Protein 8SDO (pdb70)

Solvent-accessible surface area: 8668 Å² total

Structure (mmCIF, N/CA/C/O backbone):
data_8SDO
#
_entry.id   8SDO
#
_cell.length_a   53.941
_cell.length_b   53.941
_cell.length_c   159.522
_cell.angle_alpha   90.000
_cell.angle_beta   90.000
_cell.angle_gamma   90.000
#
_symmetry.space_group_name_H-M   'P 43 2 2'
#
loop_
_entity.id
_entity.type
_entity.pdbx_description
1 polymer 'ATPase family AAA domain-containing protein 2'
2 polymer 'Histone H4'
3 water water
#
loop_
_atom_site.group_PDB
_atom_site.id
_atom_site.type_symbol
_atom_site.label_atom_id
_atom_site.label_alt_id
_atom_site.label_comp_id
_atom_site.label_asym_id
_atom_site.label_entity_id
_atom_site.label_seq_id
_atom_site.pdbx_PDB_ins_code
_atom_site.Cartn_x
_atom_site.Cartn_y
_atom_site.Cartn_z
_atom_site.occupancy
_atom_site.B_iso_or_equiv
_atom_site.auth_seq_id
_atom_site.auth_comp_id
_atom_site.auth_asym_id
_atom_site.auth_atom_id
_atom_site.pdbx_PDB_model_num
ATOM 1 N N . GLU A 1 19 ? 20.96400 -30.59300 -24.10900 1.000 105.34158 979 GLU A N 1
ATOM 2 C CA . GLU A 1 19 ? 21.81900 -29.48800 -23.69000 1.000 106.27064 979 GLU A CA 1
ATOM 3 C C . GLU A 1 19 ? 21.20200 -28.13500 -24.07900 1.000 102.75706 979 GLU A C 1
ATOM 4 O O . GLU A 1 19 ? 20.17100 -27.76600 -23.52100 1.000 94.22972 979 GLU A O 1
ATOM 10 N N . GLU A 1 20 ? 21.80500 -27.41100 -25.03100 1.000 118.75634 980 GLU A N 1
ATOM 11 C CA A GLU A 1 20 ? 21.32800 -26.07100 -25.36800 0.600 104.61781 980 GLU A CA 1
ATOM 12 C CA B GLU A 1 20 ? 21.32700 -26.07000 -25.36000 0.400 104.57043 980 GLU A CA 1
ATOM 13 C C . GLU A 1 20 ? 19.84400 -26.05300 -25.71400 1.000 89.06068 980 GLU A C 1
ATOM 14 O O . GLU A 1 20 ? 19.14400 -25.09100 -25.38700 1.000 90.33452 980 GLU A O 1
ATOM 25 N N . GLN A 1 21 ? 19.34200 -27.11100 -26.35700 1.000 90.18976 981 GLN A N 1
ATOM 26 C CA . GLN A 1 21 ? 17.96400 -27.09900 -26.84800 1.000 85.46551 981 GLN A CA 1
ATOM 27 C C . GLN A 1 2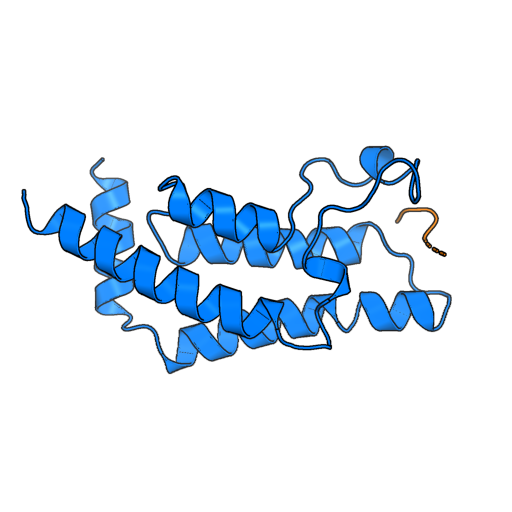1 ? 16.93300 -27.06100 -25.72200 1.000 83.10733 981 GLN A C 1
ATOM 28 O O . GLN 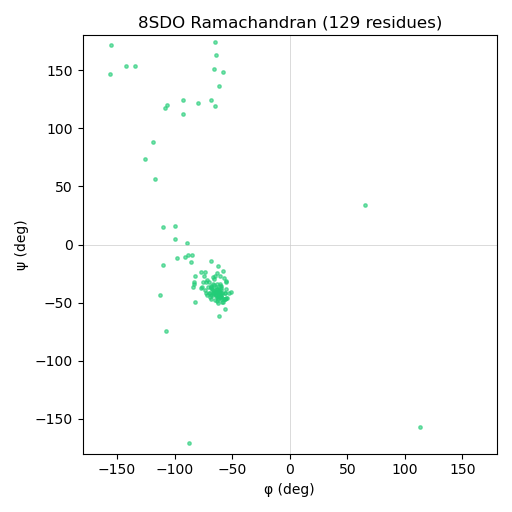A 1 21 ? 15.81100 -26.57900 -25.93000 1.000 66.92381 981 GLN A O 1
ATOM 34 N N . GLU A 1 22 ? 17.26100 -27.59400 -24.54400 1.000 65.17360 982 GLU A N 1
ATOM 35 C CA . GLU A 1 22 ? 16.27200 -27.56800 -23.47400 1.000 66.90276 982 GLU A CA 1
ATOM 36 C C . GLU A 1 22 ? 15.95000 -26.13300 -23.08200 1.000 63.81291 982 GLU A C 1
ATOM 37 O O . GLU A 1 22 ? 14.78500 -25.79800 -22.85900 1.000 61.69950 982 GLU A O 1
ATOM 43 N N . GLU A 1 23 ? 16.95500 -25.25100 -23.06400 1.000 65.57365 983 GLU A N 1
ATOM 44 C CA . GLU A 1 23 ? 16.70600 -23.87000 -22.66800 1.000 64.81040 983 GLU A CA 1
ATOM 45 C C . GLU A 1 23 ? 16.03300 -23.04900 -23.75700 1.000 55.55929 983 GLU A C 1
ATOM 46 O O . GLU A 1 23 ? 15.36900 -22.06300 -23.43100 1.000 53.46167 983 GLU A O 1
ATOM 52 N N . ASP A 1 24 ? 16.15800 -23.42500 -25.03500 1.000 57.09369 984 ASP A N 1
ATOM 53 C CA . ASP A 1 24 ? 15.37100 -22.72000 -26.04200 1.000 58.04907 984 ASP A CA 1
ATOM 54 C C . ASP A 1 24 ? 13.89200 -23.02600 -25.89000 1.000 52.04045 984 ASP A C 1
ATOM 55 O O . ASP A 1 24 ? 13.04700 -22.15000 -26.11300 1.000 60.00719 984 ASP A O 1
ATOM 60 N N . THR A 1 25 ? 13.55100 -24.26000 -25.52200 1.000 51.32457 985 THR A N 1
ATOM 61 C CA . THR A 1 25 ? 12.16600 -24.55100 -25.16500 1.000 46.44241 985 THR A CA 1
ATOM 62 C C . THR A 1 25 ? 11.66600 -23.61600 -24.08400 1.000 46.08184 985 THR A C 1
ATOM 63 O O . THR A 1 25 ? 10.56500 -23.06400 -24.18500 1.000 50.37709 985 THR A O 1
ATOM 67 N N . PHE A 1 26 ? 12.46300 -23.41300 -23.03900 1.000 43.08938 986 PHE A N 1
ATOM 68 C CA . PHE A 1 26 ? 11.98400 -22.59700 -21.92800 1.000 40.54433 986 PHE A CA 1
ATOM 69 C C . PHE A 1 26 ? 11.96500 -21.12200 -22.28800 1.000 38.44935 986 PHE A C 1
ATOM 70 O O . PHE A 1 26 ? 11.04900 -20.40100 -21.88500 1.000 43.36309 986 PHE A O 1
ATOM 78 N N . ARG A 1 27 ? 12.97500 -20.64700 -23.02200 1.000 39.58369 987 ARG A N 1
ATOM 79 C CA . ARG A 1 27 ? 12.92800 -19.28400 -23.53100 1.000 46.98721 987 ARG A CA 1
ATOM 80 C C . ARG A 1 27 ? 11.66500 -19.07800 -24.34600 1.000 48.09524 987 ARG A C 1
ATOM 81 O O . ARG A 1 27 ? 10.95900 -18.08000 -24.18300 1.000 43.09990 987 ARG A O 1
ATOM 89 N N . GLU A 1 28 ? 11.35400 -20.02900 -25.22300 1.000 43.32888 988 GLU A N 1
ATOM 90 C CA . GLU A 1 28 ? 10.19800 -19.85200 -26.08900 1.000 48.17946 988 GLU A CA 1
ATOM 91 C C . GLU A 1 28 ? 8.90800 -19.91400 -25.27900 1.000 47.84521 988 GLU A C 1
ATOM 92 O O . GLU A 1 28 ? 7.97200 -19.14400 -25.52800 1.000 48.30842 988 GLU A O 1
ATOM 98 N N . LEU A 1 29 ? 8.86200 -20.79400 -24.27700 1.000 43.15781 989 LEU A N 1
ATOM 99 C CA . LEU A 1 29 ? 7.71200 -20.85000 -23.38300 1.000 46.38451 989 LEU A CA 1
ATOM 100 C C . LEU A 1 29 ? 7.50500 -19.52300 -22.66300 1.000 37.38606 989 LEU A C 1
ATOM 101 O O . LEU A 1 29 ? 6.37500 -19.02500 -22.58700 1.000 42.18137 989 LEU A O 1
ATOM 106 N N . ARG A 1 30 ? 8.58400 -18.92700 -22.13600 1.000 40.62856 990 ARG A N 1
ATOM 107 C CA . ARG A 1 30 ? 8.44200 -17.65600 -21.42100 1.000 43.30256 990 ARG A CA 1
ATOM 108 C C . ARG A 1 30 ? 7.92500 -16.55800 -22.34200 1.000 47.38989 990 ARG A C 1
ATOM 109 O O . ARG A 1 30 ? 7.07500 -15.75100 -21.94000 1.000 39.83372 990 ARG A O 1
ATOM 117 N N . ILE A 1 31 ? 8.43500 -16.49300 -23.57800 1.000 41.91555 991 ILE A N 1
ATOM 118 C CA . ILE A 1 31 ? 7.93900 -15.46800 -24.49100 1.000 48.99798 991 ILE A CA 1
ATOM 119 C C . ILE A 1 31 ? 6.45400 -15.67600 -24.73900 1.000 47.05827 991 ILE A C 1
ATOM 120 O O . ILE A 1 31 ? 5.66800 -14.72600 -24.71600 1.000 48.25842 991 ILE A O 1
ATOM 125 N N . PHE A 1 32 ? 6.04400 -16.92600 -24.94900 1.000 43.41836 992 PHE A N 1
ATOM 126 C CA . PHE A 1 32 ? 4.62900 -17.22100 -25.15300 1.000 44.08160 992 PHE A CA 1
ATOM 127 C C . PHE A 1 32 ? 3.81600 -16.84100 -23.92700 1.000 40.90227 992 PHE A C 1
ATOM 128 O O . PHE A 1 32 ? 2.75200 -16.21700 -24.03400 1.000 40.95228 992 PHE A O 1
ATOM 136 N N . LEU A 1 33 ? 4.31000 -17.20500 -22.74500 1.000 35.69639 993 LEU A N 1
ATOM 137 C CA . LEU A 1 33 ? 3.56300 -16.91900 -21.52200 1.000 32.31703 993 LEU A CA 1
ATOM 138 C C . LEU A 1 33 ? 3.46300 -15.42100 -21.27900 1.000 37.33079 993 LEU A C 1
ATOM 139 O O . LEU A 1 33 ? 2.40400 -14.92800 -20.87100 1.000 35.34371 993 LEU A O 1
ATOM 144 N N . ARG A 1 34 ? 4.55200 -14.68100 -21.53200 1.000 39.93110 994 ARG A N 1
ATOM 145 C CA . ARG A 1 34 ? 4.50700 -13.22500 -21.42500 1.000 39.04416 994 ARG A CA 1
ATOM 146 C C . ARG A 1 34 ? 3.42300 -12.64400 -22.30900 1.000 45.73180 994 ARG A C 1
ATOM 147 O O . ARG A 1 34 ? 2.69000 -11.74200 -21.88900 1.000 48.60056 994 ARG A O 1
ATOM 155 N N . ASN A 1 35 ? 3.28900 -13.17900 -23.52500 1.000 41.93924 995 ASN A N 1
ATOM 156 C CA . ASN A 1 35 ? 2.33500 -12.66400 -24.50400 1.000 45.86339 995 ASN A CA 1
ATOM 157 C C . ASN A 1 35 ? 0.90200 -12.97300 -24.09000 1.000 48.08471 995 ASN A C 1
ATOM 158 O O . ASN A 1 35 ? 0.01800 -12.11600 -24.20400 1.000 51.41932 995 ASN A O 1
ATOM 163 N N . VAL A 1 36 ? 0.65700 -14.18200 -23.58500 1.000 45.32386 996 VAL A N 1
ATOM 164 C CA . VAL A 1 36 ? -0.67000 -14.52700 -23.08700 1.000 46.50294 996 VAL A CA 1
ATOM 165 C C . VAL A 1 36 ? -1.03500 -13.65000 -21.89000 1.000 49.43751 996 VAL A C 1
ATOM 166 O O . VAL A 1 36 ? -2.13100 -13.07600 -21.82500 1.000 41.56814 996 VAL A O 1
ATOM 170 N N . THR A 1 37 ? -0.12100 -13.53000 -20.92100 1.000 35.79377 997 THR A N 1
ATOM 171 C CA . THR A 1 37 ? -0.43900 -12.78000 -19.71000 1.000 39.94163 997 THR A CA 1
ATOM 172 C C . THR A 1 37 ? -0.74400 -11.32300 -20.02400 1.000 47.46622 997 THR A C 1
ATOM 173 O O . THR A 1 37 ? -1.63900 -10.71800 -19.41100 1.000 41.64447 997 THR A O 1
ATOM 177 N N . HIS A 1 38 ? 0.00000 -10.73900 -20.96400 1.000 39.48368 998 HIS A N 1
ATOM 178 C CA . HIS A 1 38 ? -0.22600 -9.35000 -21.33100 1.000 43.83683 998 HIS A CA 1
ATOM 179 C C . HIS A 1 38 ? -1.61000 -9.17600 -21.92700 1.000 47.93996 998 HIS A C 1
ATOM 180 O O . HIS A 1 38 ? -2.28800 -8.17700 -21.66100 1.000 52.29311 998 HIS A O 1
ATOM 187 N N . ARG A 1 39 ? -2.05400 -10.14900 -22.72200 1.000 40.21008 999 ARG A N 1
ATOM 188 C CA . ARG A 1 39 ? -3.39600 -10.07400 -23.29100 1.000 51.63514 999 ARG A CA 1
ATOM 189 C C . ARG A 1 39 ? -4.45600 -10.14400 -22.20800 1.000 45.11067 999 ARG A C 1
ATOM 190 O O . ARG A 1 39 ? -5.45700 -9.41700 -22.26000 1.000 53.16690 999 ARG A O 1
ATOM 198 N N . LEU A 1 40 ? -4.25000 -11.00700 -21.22000 1.000 44.56850 1000 LEU A N 1
ATOM 199 C CA . LEU A 1 40 ? -5.17000 -11.08000 -20.09300 1.000 44.37374 1000 LEU A CA 1
ATOM 200 C C . LEU A 1 40 ? -5.14200 -9.80300 -19.27100 1.000 38.59673 1000 LEU A C 1
ATOM 201 O O . LEU A 1 40 ? -6.18500 -9.32600 -18.82500 1.000 47.52149 1000 LEU A O 1
ATOM 206 N N . ALA A 1 41 ? -3.95300 -9.24800 -19.04100 1.000 46.17659 1001 ALA A N 1
ATOM 207 C CA . ALA A 1 41 ? -3.81100 -8.13800 -18.11200 1.000 45.82392 1001 ALA A CA 1
ATOM 208 C C . ALA A 1 41 ? -4.34400 -6.82800 -18.67100 1.000 54.91185 1001 ALA A C 1
ATOM 209 O O . ALA A 1 41 ? -4.72600 -5.95500 -17.88800 1.000 49.16379 1001 ALA A O 1
ATOM 211 N N . ILE A 1 42 ? -4.41100 -6.67700 -20.00000 1.000 53.97226 1002 ILE A N 1
ATOM 212 C CA . ILE A 1 42 ? -4.96200 -5.46100 -20.59500 1.000 52.46945 1002 ILE A CA 1
ATOM 213 C C . ILE A 1 42 ? -6.45600 -5.57500 -20.86300 1.000 56.82260 1002 ILE A C 1
ATOM 214 O O . ILE A 1 42 ? -7.09900 -4.56300 -21.17600 1.000 57.05947 1002 ILE A O 1
ATOM 219 N N . ASP A 1 43 ? -7.02200 -6.77200 -20.75200 1.000 54.85131 1003 ASP A N 1
ATOM 220 C CA . ASP A 1 43 ? -8.46200 -6.97500 -20.83000 1.000 49.83492 1003 ASP A CA 1
ATOM 221 C C . ASP A 1 43 ? -9.15600 -6.28500 -19.66100 1.000 53.03004 1003 ASP A C 1
ATOM 222 O O . ASP A 1 43 ? -8.91200 -6.63000 -18.50100 1.000 51.19298 1003 ASP A O 1
ATOM 227 N N . LYS A 1 44 ? -10.03400 -5.32100 -19.96700 1.000 52.93266 1004 LYS A N 1
ATOM 228 C CA . LYS A 1 44 ? -10.71300 -4.56700 -18.91300 1.000 50.15075 1004 LYS A CA 1
ATOM 229 C C . LYS A 1 44 ? -11.44600 -5.47100 -17.92900 1.000 56.59889 1004 LYS A C 1
ATOM 230 O O . LYS A 1 44 ? -11.54600 -5.14500 -16.74000 1.000 56.37255 1004 LYS A O 1
ATOM 236 N N . ARG A 1 45 ? -11.95800 -6.60900 -18.39500 1.000 49.79018 1005 ARG A N 1
ATOM 237 C CA . ARG A 1 45 ? -12.65600 -7.51800 -17.48900 1.000 51.79832 1005 ARG A CA 1
ATOM 238 C C . ARG A 1 45 ? -11.79300 -7.94500 -16.31700 1.000 55.32242 1005 ARG A C 1
ATOM 239 O O . ARG A 1 45 ? -12.32600 -8.25100 -15.24500 1.000 50.47710 1005 ARG A O 1
ATOM 247 N N . PHE A 1 46 ? -10.47200 -7.98800 -16.49300 1.000 49.85598 1006 PHE A N 1
ATOM 248 C CA . PHE A 1 46 ? -9.59400 -8.63400 -15.52500 1.000 42.39192 1006 PHE A CA 1
ATOM 249 C C . PHE A 1 46 ? -8.72700 -7.64900 -14.75200 1.000 46.85035 1006 PHE A C 1
ATOM 250 O O . PHE A 1 46 ? -7.76000 -8.06300 -14.09700 1.000 40.40484 1006 PHE A O 1
ATOM 258 N N . ARG A 1 47 ? -9.05700 -6.35700 -14.80400 1.000 47.10828 1007 ARG A N 1
ATOM 259 C CA 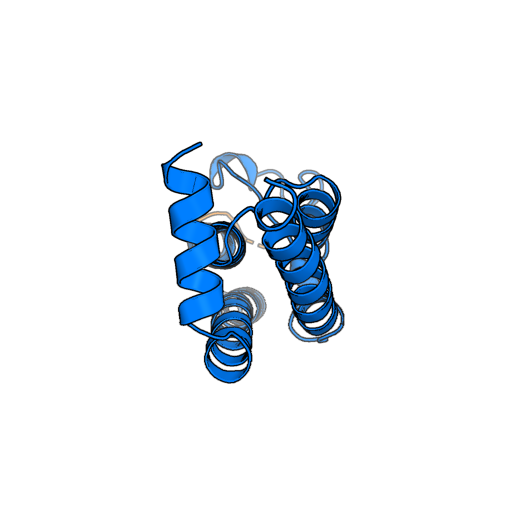. ARG A 1 47 ? -8.31200 -5.35800 -14.04700 1.000 44.87380 1007 ARG A CA 1
ATOM 260 C C . ARG A 1 47 ? -8.17700 -5.75200 -12.58100 1.000 44.52902 1007 ARG A C 1
ATOM 261 O O . ARG A 1 47 ? -7.10700 -5.59900 -11.98400 1.000 46.09237 1007 ARG A O 1
ATOM 269 N N . VAL A 1 48 ? -9.25200 -6.28400 -11.99000 1.000 51.25878 1008 VAL A N 1
ATOM 270 C CA . VAL A 1 48 ? -9.24400 -6.65200 -10.58000 1.000 45.95288 1008 VAL A CA 1
ATOM 271 C C . VAL A 1 48 ? -8.22600 -7.74200 -10.28400 1.000 48.13209 1008 VAL A C 1
ATOM 272 O O . VAL A 1 48 ? -7.82600 -7.92000 -9.13000 1.000 41.94450 1008 VAL A O 1
ATOM 276 N N . PHE A 1 49 ? -7.77500 -8.47200 -11.29900 1.000 44.75273 1009 PHE A N 1
ATOM 277 C CA . PHE A 1 49 ? -6.80100 -9.53000 -11.09300 1.000 34.41728 1009 PHE A CA 1
ATOM 278 C C . PHE A 1 49 ? -5.37800 -9.11500 -11.44100 1.000 38.07299 1009 PHE A C 1
ATOM 279 O O . PHE A 1 49 ? -4.47600 -9.95700 -11.39900 1.000 40.58118 1009 PHE A O 1
ATOM 287 N N . THR A 1 50 ? -5.15000 -7.85000 -11.78500 1.000 39.83372 1010 THR A N 1
ATOM 288 C CA . THR A 1 50 ? -3.83300 -7.42300 -12.24400 1.000 46.64243 1010 THR A CA 1
ATOM 289 C C . THR A 1 50 ? -2.91200 -6.98400 -11.11700 1.000 45.59231 1010 THR A C 1
ATOM 290 O O . THR A 1 50 ? -1.73600 -6.71800 -11.37700 1.000 51.12455 1010 THR A O 1
ATOM 294 N N . LYS A 1 51 ? -3.42000 -6.85500 -9.89600 1.000 45.17647 1011 LYS A N 1
ATOM 295 C CA . LYS A 1 51 ? -2.64600 -6.49800 -8.71600 1.000 43.78157 1011 LYS A CA 1
ATOM 296 C C . LYS A 1 51 ? -3.04000 -7.41300 -7.57200 1.000 44.70799 1011 LYS A C 1
ATOM 297 O O . LYS A 1 51 ? -4.15700 -7.93500 -7.56200 1.000 45.36070 1011 LYS A O 1
ATOM 303 N N . PRO A 1 52 ? -2.14400 -7.64800 -6.61200 1.000 45.12910 1012 PRO A N 1
ATOM 304 C CA . PRO A 1 52 ? -2.52400 -8.43900 -5.43200 1.000 49.79018 1012 PRO A CA 1
ATOM 305 C C . PRO A 1 52 ? -3.69600 -7.81400 -4.68700 1.000 44.97908 1012 PRO A C 1
ATOM 306 O O . PRO A 1 52 ? -3.85800 -6.59200 -4.64300 1.000 49.19537 1012 PRO A O 1
ATOM 310 N N . VAL A 1 53 ? -4.50900 -8.67800 -4.07400 1.000 46.87667 1013 VAL A N 1
ATOM 311 C CA . VAL A 1 53 ? -5.55400 -8.20400 -3.17700 1.000 44.23951 1013 VAL A CA 1
ATOM 312 C C . VAL A 1 53 ? -4.88900 -7.46400 -2.02400 1.000 53.84330 1013 VAL A C 1
ATOM 313 O O . VAL A 1 53 ? -3.86300 -7.90200 -1.48900 1.000 56.57784 1013 VAL A O 1
ATOM 317 N N . ASP A 1 54 ? -5.45000 -6.32000 -1.65000 1.000 47.94259 1014 ASP A N 1
ATOM 318 C CA . ASP A 1 54 ? -4.80000 -5.44000 -0.69000 1.000 59.95719 1014 ASP A CA 1
ATOM 319 C C . ASP A 1 54 ? -5.28700 -5.75900 0.72300 1.000 60.97047 1014 ASP A C 1
ATOM 320 O O . ASP A 1 54 ? -6.46100 -5.49300 1.03200 1.000 61.20471 1014 ASP A O 1
ATOM 325 N N . PRO A 1 55 ? -4.43600 -6.29400 1.60900 1.000 61.55212 1015 PRO A N 1
ATOM 326 C CA . PRO A 1 55 ? -4.90300 -6.61200 2.97100 1.000 57.06474 1015 PRO A CA 1
ATOM 327 C C . PRO A 1 55 ? -5.45700 -5.41800 3.71100 1.000 61.29945 1015 PRO A C 1
ATOM 328 O O . PRO A 1 55 ? -6.24700 -5.60800 4.64200 1.000 73.47197 1015 PRO A O 1
ATOM 332 N N . ASP A 1 56 ? -5.08100 -4.19200 3.33000 1.000 78.51468 1016 ASP A N 1
ATOM 333 C CA . ASP A 1 56 ? -5.66700 -3.01300 3.96600 1.000 83.95743 1016 ASP A CA 1
ATOM 334 C C . ASP A 1 56 ? -7.12100 -2.83200 3.55600 1.000 79.41215 1016 ASP A C 1
ATOM 335 O O . ASP A 1 56 ? -7.95100 -2.40600 4.36900 1.000 76.05122 1016 ASP A O 1
ATOM 340 N N . GLU A 1 57 ? -7.44200 -3.14100 2.29500 1.000 65.97370 1017 GLU A N 1
ATOM 341 C CA . GLU A 1 57 ? -8.81300 -3.00100 1.81200 1.000 71.57174 1017 GLU A CA 1
ATOM 342 C C . GLU A 1 57 ? -9.66200 -4.21100 2.17500 1.000 69.18724 1017 GLU A C 1
ATOM 343 O O . GLU A 1 57 ? -10.86500 -4.07500 2.42700 1.000 69.87417 1017 GLU A O 1
ATOM 349 N N . VAL A 1 58 ? -9.05900 -5.39700 2.19200 1.000 60.33092 1018 VAL A N 1
ATOM 350 C CA . VAL A 1 58 ? -9.77800 -6.64100 2.45400 1.000 63.21547 1018 VAL A CA 1
ATOM 351 C C . VAL A 1 58 ? -9.08100 -7.36500 3.60200 1.000 60.18616 1018 VAL A C 1
ATOM 352 O O . VAL A 1 58 ? -8.39200 -8.37100 3.38000 1.000 62.96544 1018 VAL A O 1
ATOM 356 N N . PRO A 1 59 ? -9.22400 -6.88300 4.83800 1.000 67.45282 1019 PRO A N 1
ATOM 357 C CA . PRO A 1 59 ? -8.41800 -7.43100 5.94400 1.000 63.95504 1019 PRO A CA 1
ATOM 358 C C . PRO A 1 59 ? -8.67700 -8.89400 6.23500 1.000 69.68467 1019 PRO A C 1
ATOM 359 O O . PRO A 1 59 ? -7.80100 -9.55200 6.81700 1.000 67.11594 1019 PRO A O 1
ATOM 363 N N . ASP A 1 60 ? -9.84900 -9.42100 5.89000 1.000 58.40963 1020 ASP A N 1
ATOM 364 C CA . ASP A 1 60 ? -10.14900 -10.80800 6.20100 1.000 53.89067 1020 ASP A CA 1
ATOM 365 C C . ASP A 1 60 ? -9.71700 -11.75900 5.09800 1.000 45.33701 1020 ASP A C 1
ATOM 366 O O . ASP A 1 60 ? -9.93100 -12.96500 5.23100 1.000 50.66397 1020 ASP A O 1
ATOM 371 N N . TYR A 1 61 ? -9.11600 -11.24300 4.02200 1.000 47.60308 1021 TYR A N 1
ATOM 372 C CA . TYR A 1 61 ? -8.72300 -12.09000 2.90000 1.000 43.40257 1021 TYR A CA 1
ATOM 373 C C . TYR A 1 61 ? -7.73900 -13.16800 3.33400 1.000 46.70823 1021 TYR A C 1
ATOM 374 O O . TYR A 1 61 ? -7.82000 -14.32200 2.89100 1.000 42.46562 1021 TYR A O 1
ATOM 383 N N . VAL A 1 62 ? -6.77500 -12.79900 4.17000 1.000 44.53166 1022 VAL A N 1
ATOM 384 C CA . VAL A 1 62 ? -5.76100 -13.74200 4.59900 1.000 50.83241 1022 VAL A CA 1
ATOM 385 C C . VAL A 1 62 ? -6.34000 -14.82300 5.49100 1.000 46.40820 1022 VAL A C 1
ATOM 386 O O . VAL A 1 62 ? -5.68100 -15.84300 5.72000 1.000 52.12204 1022 VAL A O 1
ATOM 390 N N . THR A 1 63 ? -7.55900 -14.63500 6.00100 1.000 44.26320 1023 THR A N 1
ATOM 391 C CA . THR A 1 63 ? -8.16700 -15.67500 6.81400 1.000 46.77929 1023 THR A CA 1
ATOM 392 C C . THR A 1 63 ? -8.86800 -16.72400 5.96900 1.000 45.12383 1023 THR A C 1
ATOM 393 O O . THR A 1 63 ? -9.24900 -17.77300 6.50400 1.000 47.83995 1023 THR A O 1
ATOM 397 N N . VAL A 1 64 ? -9.00600 -16.48000 4.67000 1.000 41.81028 1024 VAL A N 1
ATOM 398 C CA . VAL A 1 64 ? -9.67200 -17.39600 3.76000 1.000 47.88206 1024 VAL A CA 1
ATOM 399 C C . VAL A 1 64 ? -8.69600 -17.99400 2.75500 1.000 46.02131 1024 VAL A C 1
ATOM 400 O O . VAL A 1 64 ? -8.72800 -19.19800 2.49800 1.000 49.04799 1024 VAL A O 1
ATOM 404 N N . ILE A 1 65 ? -7.81700 -17.17200 2.19100 1.000 41.22073 1025 ILE A N 1
ATOM 405 C CA . ILE A 1 65 ? -7.00000 -17.53600 1.03600 1.000 38.52830 1025 ILE A CA 1
ATOM 406 C C . ILE A 1 65 ? -5.56600 -17.71100 1.52700 1.000 46.49505 1025 ILE A C 1
ATOM 407 O O . ILE A 1 65 ? -4.95700 -16.75700 2.02100 1.000 40.16797 1025 ILE A O 1
ATOM 412 N N . LYS A 1 66 ? -5.02500 -18.92400 1.39500 1.000 43.79209 1026 LYS A N 1
ATOM 413 C CA . LYS A 1 66 ? -3.69000 -19.18500 1.91800 1.000 43.23150 1026 LYS A CA 1
ATOM 414 C C . LYS A 1 66 ? -2.61500 -18.76300 0.92500 1.000 39.00731 1026 LYS A C 1
ATOM 415 O O . LYS A 1 66 ? -1.54400 -18.30900 1.33800 1.000 41.44971 1026 LYS A O 1
ATOM 421 N N . GLN A 1 67 ? -2.87200 -18.94400 -0.37600 1.000 35.76481 1027 GLN A N 1
ATOM 422 C CA . GLN A 1 67 ? -1.93600 -18.64700 -1.46900 1.000 36.26751 1027 GLN A CA 1
ATOM 423 C C . GLN A 1 67 ? -2.47000 -17.60100 -2.42800 1.000 37.03076 1027 GLN A C 1
ATOM 424 O O . GLN A 1 67 ? -3.03900 -17.94500 -3.48400 1.000 34.76733 1027 GLN A O 1
ATOM 430 N N . PRO A 1 68 ? -2.22800 -16.32300 -2.16400 1.000 35.77534 1028 PRO A N 1
ATOM 431 C CA . PRO A 1 68 ? -2.70900 -15.28600 -3.08100 1.000 36.03853 1028 PRO A CA 1
ATOM 432 C C . PRO A 1 68 ? -2.00600 -15.37800 -4.43600 1.000 37.08339 1028 PRO A C 1
ATOM 433 O O . PRO A 1 68 ? -0.85200 -15.80900 -4.53900 1.000 34.95682 1028 PRO A O 1
ATOM 437 N N . MET A 1 69 ? -2.70700 -14.95600 -5.48800 1.000 33.28031 1029 MET A N 1
ATOM 438 C CA . MET A 1 69 ? -2.06800 -14.91900 -6.80000 1.000 29.57460 1029 MET A CA 1
ATOM 439 C C . MET A 1 69 ? -2.79300 -13.90100 -7.65700 1.000 34.96735 1029 MET A C 1
ATOM 440 O O . MET A 1 69 ? -3.98700 -13.67500 -7.48300 1.000 36.54122 1029 MET A O 1
ATOM 445 N N . ASP A 1 70 ? -2.04100 -13.24000 -8.53600 1.000 35.08315 1030 ASP A N 1
ATOM 446 C CA . ASP A 1 70 ? -2.58800 -12.23500 -9.43400 1.000 39.05995 1030 ASP A CA 1
ATOM 447 C C . ASP A 1 70 ? -1.68200 -12.13900 -10.65400 1.000 32.06700 1030 ASP A C 1
ATOM 448 O O . ASP A 1 70 ? -0.59100 -12.70100 -10.68800 1.000 36.55701 1030 ASP A O 1
ATOM 453 N N . LEU A 1 71 ? -2.13200 -11.38700 -11.64700 1.000 33.00133 1031 LEU A N 1
ATOM 454 C CA . LEU A 1 71 ? -1.45100 -11.42200 -12.93300 1.000 34.49098 1031 LEU A CA 1
ATOM 455 C C . LEU A 1 71 ? -0.09100 -10.73400 -12.88600 1.000 36.61492 1031 LEU A C 1
ATOM 456 O O . LEU A 1 71 ? 0.80700 -11.10100 -13.65300 1.000 39.64686 1031 LEU A O 1
ATOM 461 N N . SER A 1 72 ? 0.07800 -9.71600 -12.03600 1.000 37.00707 1032 SER A N 1
ATOM 462 C CA . SER A 1 72 ? 1.39100 -9.08900 -11.90700 1.000 40.60487 1032 SER A CA 1
ATOM 463 C C . SER A 1 72 ?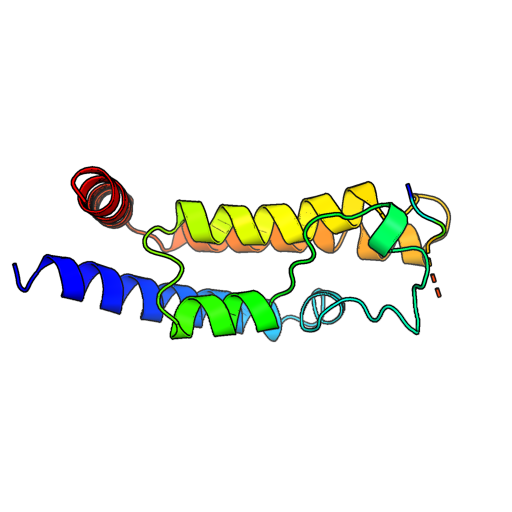 2.38800 -10.04300 -11.26100 1.000 40.19429 1032 SER A C 1
ATOM 464 O O . SER A 1 72 ? 3.55400 -10.09000 -11.66200 1.000 41.30232 1032 SER A O 1
ATOM 467 N N . SER A 1 73 ? 1.93300 -10.86300 -10.30900 1.000 33.87775 1033 SER A N 1
ATOM 468 C CA . SER A 1 73 ? 2.78800 -11.90700 -9.75800 1.000 33.87248 1033 SER A CA 1
ATOM 469 C C . SER A 1 73 ? 3.09900 -12.97400 -10.79600 1.000 35.77271 1033 SER A C 1
ATOM 470 O O . SER A 1 73 ? 4.20100 -13.53000 -10.80400 1.000 35.26212 1033 SER A O 1
ATOM 473 N N . VAL A 1 74 ? 2.11800 -13.31800 -11.63000 1.000 33.95144 1034 VAL A N 1
ATOM 474 C CA . VAL A 1 74 ? 2.35200 -14.27000 -12.71300 1.000 33.34874 1034 VAL A CA 1
ATOM 475 C C . VAL A 1 74 ? 3.45500 -13.75900 -13.63800 1.000 34.33570 1034 VAL A C 1
ATOM 476 O O . VAL A 1 74 ? 4.35000 -14.50800 -14.04100 1.000 35.31739 1034 VAL A O 1
ATOM 480 N N . ILE A 1 75 ? 3.43600 -12.46400 -13.94400 1.000 31.54062 1035 ILE A N 1
ATOM 481 C CA . ILE A 1 75 ? 4.44700 -11.88500 -14.82800 1.000 32.41178 1035 ILE A CA 1
ATOM 482 C C . ILE A 1 75 ? 5.81900 -11.96100 -14.17700 1.000 34.51203 1035 ILE A C 1
ATOM 483 O O . ILE A 1 75 ? 6.79800 -12.40000 -14.79200 1.000 37.17288 1035 ILE A O 1
ATOM 488 N N . SER A 1 76 ? 5.90600 -11.55400 -12.91100 1.000 37.09918 1036 SER A N 1
ATOM 489 C CA . SER A 1 76 ? 7.16800 -11.67100 -12.19000 1.000 38.26775 1036 SER A CA 1
ATOM 490 C C . SER A 1 76 ? 7.66200 -13.10600 -12.19000 1.000 35.69375 1036 SER A C 1
ATOM 491 O O . SER A 1 76 ? 8.85600 -13.35900 -12.39700 1.000 37.28605 1036 SER A O 1
ATOM 494 N N . LYS A 1 77 ? 6.75500 -14.06200 -11.99800 1.000 33.59350 1037 LYS A N 1
ATOM 495 C CA . LYS A 1 77 ? 7.15900 -15.46000 -11.97700 1.000 35.82535 1037 LYS A CA 1
ATOM 496 C C . LYS A 1 77 ? 7.66600 -15.92100 -13.34300 1.000 33.14345 1037 LYS A C 1
ATOM 497 O O . LYS A 1 77 ? 8.64100 -16.68200 -13.41800 1.000 33.15924 1037 LYS A O 1
ATOM 503 N N . ILE A 1 78 ? 7.03000 -15.47500 -14.43000 1.000 30.76421 1038 ILE A N 1
ATOM 504 C CA . ILE A 1 78 ? 7.55400 -15.76600 -15.76600 1.000 34.13304 1038 ILE A CA 1
ATOM 505 C C . ILE A 1 78 ? 8.98600 -15.27000 -15.87600 1.000 36.47806 1038 ILE A C 1
ATOM 506 O O . ILE A 1 78 ? 9.91000 -16.03100 -16.19400 1.000 40.64171 1038 ILE A O 1
ATOM 511 N N . ASP A 1 79 ? 9.18300 -13.97800 -15.59000 1.000 32.41441 1039 ASP A N 1
ATOM 512 C CA . ASP A 1 79 ? 10.48900 -13.34300 -15.74100 1.000 41.06282 1039 ASP A CA 1
ATOM 513 C C . ASP A 1 79 ? 11.54300 -14.00200 -14.86500 1.000 42.98147 1039 ASP A C 1
ATOM 514 O O . ASP A 1 79 ? 12.73900 -13.93500 -15.17400 1.000 41.93661 1039 ASP A O 1
ATOM 519 N N . LEU A 1 80 ? 11.13700 -14.60900 -13.75500 1.000 36.89390 1040 LEU A N 1
ATOM 520 C CA . LEU A 1 80 ? 12.09700 -15.24000 -12.85600 1.000 43.92106 1040 LEU A CA 1
ATOM 521 C C . LEU A 1 80 ? 12.17200 -16.74300 -13.06200 1.000 43.66050 1040 LEU A C 1
ATOM 522 O O . LEU A 1 80 ? 12.71200 -17.45900 -12.20800 1.000 41.52866 1040 LEU A O 1
ATOM 527 N N . HIS A 1 81 ? 11.64500 -17.22800 -14.18800 1.000 36.53596 1041 HIS A N 1
ATOM 528 C CA . HIS A 1 81 ? 11.82200 -18.61400 -14.61100 1.000 47.15565 1041 HIS A CA 1
ATOM 529 C C . HIS A 1 81 ? 11.15100 -19.58000 -13.64500 1.000 43.88421 1041 HIS A C 1
ATOM 530 O O . HIS A 1 81 ? 11.65500 -20.68000 -13.40200 1.000 44.72905 1041 HIS A O 1
ATOM 537 N N . LYS A 1 82 ? 10.02500 -19.17400 -13.06800 1.000 36.36489 1042 LYS A N 1
ATOM 538 C CA . LYS A 1 82 ? 9.28800 -20.06000 -12.17700 1.000 37.97561 1042 LYS A CA 1
ATOM 539 C C . LYS A 1 82 ? 8.32100 -20.98100 -12.91500 1.000 40.40221 1042 LYS A C 1
ATOM 540 O O . LYS A 1 82 ? 7.83500 -21.95000 -12.33000 1.000 39.89952 1042 LYS A O 1
ATOM 546 N N . TYR A 1 83 ? 8.01000 -20.72100 -14.17400 1.000 33.02501 1043 TYR A N 1
ATOM 547 C CA . TYR A 1 83 ? 7.20900 -21.67000 -14.94000 1.000 30.29837 1043 TYR A CA 1
ATOM 548 C C . TYR A 1 83 ? 8.09500 -22.37500 -15.94900 1.000 37.87823 1043 TYR A C 1
ATOM 549 O O . TYR A 1 83 ? 8.68900 -21.72900 -16.81800 1.000 47.73730 1043 TYR A O 1
ATOM 558 N N . LEU A 1 84 ? 8.17500 -23.69300 -15.83100 1.000 41.86555 1044 LEU A N 1
ATOM 559 C CA . LEU A 1 84 ? 8.81300 -24.52700 -16.83000 1.000 41.71290 1044 LEU A CA 1
ATOM 560 C C . LEU A 1 84 ? 7.80200 -25.15000 -17.77900 1.000 45.71074 1044 LEU A C 1
ATOM 561 O O . LEU A 1 84 ? 8.20200 -25.70800 -18.80800 1.000 48.81375 1044 LEU A O 1
ATOM 566 N N . THR A 1 85 ? 6.50600 -25.07000 -17.46300 1.000 37.79401 1045 THR A N 1
ATOM 567 C CA . THR A 1 85 ? 5.47400 -25.69700 -18.27400 1.000 44.43427 1045 THR A CA 1
ATOM 568 C C . THR A 1 85 ? 4.25600 -24.78300 -18.31800 1.000 44.22372 1045 THR A C 1
ATOM 569 O O . THR A 1 85 ? 4.03500 -23.96600 -17.41800 1.000 38.59936 1045 THR A O 1
ATOM 573 N N . VAL A 1 86 ? 3.47300 -24.91000 -19.39000 1.000 41.69184 1046 VAL A N 1
ATOM 574 C CA . VAL A 1 86 ? 2.21400 -24.17500 -19.44600 1.000 42.74197 1046 VAL A CA 1
ATOM 575 C C . VAL A 1 86 ? 1.29400 -24.69400 -18.35700 1.000 39.08100 1046 VAL A C 1
ATOM 576 O O . VAL A 1 86 ? 0.45200 -23.95700 -17.82700 1.000 43.74998 1046 VAL A O 1
ATOM 580 N N . LYS A 1 87 ? 1.47500 -25.95300 -17.97600 1.000 39.97321 1047 LYS A N 1
ATOM 581 C CA . LYS A 1 87 ? 0.66400 -26.54400 -16.92400 1.000 46.26871 1047 LYS A CA 1
ATOM 582 C C . LYS A 1 87 ? 0.89100 -25.83500 -15.58900 1.000 40.29430 1047 LYS A C 1
ATOM 583 O O . LYS A 1 87 ? -0.06600 -25.54300 -14.86400 1.000 41.63920 1047 LYS A O 1
ATOM 589 N N . ASP A 1 88 ? 2.15100 -25.56300 -15.23600 1.000 38.39671 1048 ASP A N 1
ATOM 590 C CA . ASP A 1 88 ? 2.39400 -24.83100 -13.99700 1.000 42.22085 1048 ASP A CA 1
ATOM 591 C C . ASP A 1 88 ? 1.85800 -23.41300 -14.09900 1.000 39.93110 1048 ASP A C 1
ATOM 592 O O . ASP A 1 88 ? 1.36700 -22.85300 -13.11500 1.000 38.29933 1048 ASP A O 1
ATOM 597 N N . TYR A 1 89 ? 1.94400 -22.81300 -15.28500 1.000 39.38893 1049 TYR A N 1
ATOM 598 C CA . TYR A 1 89 ? 1.39400 -21.47600 -15.47500 1.000 30.90107 1049 TYR A CA 1
ATOM 599 C C . TYR A 1 89 ? -0.11300 -21.47600 -15.25800 1.000 39.27839 1049 TYR A C 1
ATOM 600 O O . TYR A 1 89 ? -0.66100 -20.61400 -14.55100 1.000 36.90442 1049 TYR A O 1
ATOM 609 N N . LEU A 1 90 ? -0.80100 -22.44200 -15.86500 1.000 35.10684 1050 LEU A N 1
ATOM 610 C CA . LEU A 1 90 ? -2.25000 -22.54100 -15.73100 1.000 36.83600 1050 LEU A CA 1
ATOM 611 C C . LEU A 1 90 ? -2.66700 -22.87400 -14.31200 1.000 39.78898 1050 LEU A C 1
ATOM 612 O O . LEU A 1 90 ? -3.78000 -22.52200 -13.89900 1.000 39.23102 1050 LEU A O 1
ATOM 617 N N . ARG A 1 91 ? -1.82100 -23.59900 -13.57500 1.000 34.41992 1051 ARG A N 1
ATOM 618 C CA . ARG A 1 91 ? -2.04300 -23.76700 -12.14400 1.000 37.88875 1051 ARG A CA 1
ATOM 619 C C . ARG A 1 91 ? -2.22700 -22.42500 -11.45500 1.000 38.73359 1051 ARG A C 1
ATOM 620 O O . ARG A 1 91 ? -3.07200 -22.28900 -10.56700 1.000 38.68359 1051 ARG A O 1
ATOM 628 N N . ASP A 1 92 ? -1.41900 -21.42900 -11.82500 1.000 33.34874 1052 ASP A N 1
ATOM 629 C CA . ASP A 1 92 ? -1.50200 -20.13300 -11.17000 1.000 30.52734 1052 ASP A CA 1
ATOM 630 C C . ASP A 1 92 ? -2.68800 -19.32500 -11.66400 1.000 35.20948 1052 ASP A C 1
ATOM 631 O O . ASP A 1 92 ? -3.30100 -18.58600 -10.88500 1.000 36.34383 1052 ASP A O 1
ATOM 636 N N . ILE A 1 93 ? -3.00400 -19.41500 -12.95900 1.000 30.96687 1053 ILE A N 1
ATOM 637 C CA . ILE A 1 93 ? -4.27100 -18.87900 -13.44700 1.000 29.50354 1053 ILE A CA 1
ATOM 638 C C . ILE A 1 93 ? -5.43100 -19.50900 -12.68500 1.000 36.53070 1053 ILE A C 1
ATOM 639 O O . ILE A 1 93 ? -6.37000 -18.82500 -12.25500 1.000 32.68287 1053 ILE A O 1
ATOM 644 N N . ASP A 1 94 ? -5.39900 -20.83400 -12.54700 1.000 36.36489 1054 ASP A N 1
ATOM 645 C CA . ASP A 1 94 ? -6.46200 -21.53000 -11.83300 1.000 39.96005 1054 ASP A CA 1
ATOM 646 C C . ASP A 1 94 ? -6.56000 -21.05300 -10.39200 1.000 41.28916 1054 ASP A C 1
ATOM 647 O O . ASP A 1 94 ? -7.66400 -20.88800 -9.86100 1.000 35.38845 1054 ASP A O 1
ATOM 652 N N . LEU A 1 95 ? -5.40500 -20.84000 -9.74500 1.000 34.54888 1055 LEU A N 1
ATOM 653 C CA . LEU A 1 95 ? -5.37400 -20.34200 -8.37400 1.000 38.60726 1055 LEU A CA 1
ATOM 654 C C . LEU A 1 95 ? -6.03300 -18.97800 -8.26500 1.000 36.39647 1055 LEU A C 1
ATOM 655 O O . LEU A 1 95 ? -6.78600 -18.72100 -7.31800 1.000 34.91208 1055 LEU A O 1
ATOM 660 N N . ILE A 1 96 ? -5.76500 -18.09100 -9.22600 1.000 35.83061 1056 ILE A N 1
ATOM 661 C CA . ILE A 1 96 ? -6.40800 -16.78300 -9.23000 1.000 35.08052 1056 ILE A CA 1
ATOM 662 C C . ILE A 1 96 ? -7.91600 -16.94600 -9.24400 1.000 40.38642 1056 ILE A C 1
ATOM 663 O O . ILE A 1 96 ? -8.64600 -16.25600 -8.52000 1.000 34.31464 1056 ILE A O 1
ATOM 668 N N . CYS A 1 97 ? -8.40700 -17.82200 -10.11800 1.000 36.67808 1057 CYS A N 1
ATOM 669 C CA . CYS A 1 97 ? -9.84400 -18.02100 -10.23900 1.000 39.08363 1057 CYS A CA 1
ATOM 670 C C . CYS A 1 97 ? -10.39500 -18.68300 -8.99100 1.000 34.86471 1057 CYS A C 1
ATOM 671 O O . CYS A 1 97 ? -11.39800 -18.23800 -8.42900 1.000 40.19692 1057 CYS A O 1
ATOM 674 N N . SER A 1 98 ? -9.73800 -19.73500 -8.52700 1.000 38.42566 1058 SER A N 1
ATOM 675 C CA . SER A 1 98 ? -10.30200 -20.47200 -7.41100 1.000 40.44695 1058 SER A CA 1
ATOM 676 C C . SER A 1 98 ? -10.23900 -19.66000 -6.12400 1.000 37.60977 1058 SER A C 1
ATOM 677 O O . SER A 1 98 ? -11.14700 -19.76500 -5.29300 1.000 37.82296 1058 SER A O 1
ATOM 680 N N . ASN A 1 99 ? -9.21300 -18.81800 -5.95900 1.000 37.32026 1059 ASN A N 1
ATOM 681 C CA . ASN A 1 99 ? -9.18500 -17.90400 -4.81700 1.000 38.61779 1059 ASN A CA 1
ATOM 682 C C . ASN A 1 99 ? -10.40600 -16.99700 -4.83400 1.000 41.91818 1059 ASN A C 1
ATOM 683 O O . ASN A 1 99 ? -11.10600 -16.86100 -3.82700 1.000 41.43128 1059 ASN A O 1
ATOM 688 N N . ALA A 1 100 ? -10.68400 -16.37800 -5.98600 1.000 37.39133 1060 ALA A N 1
ATOM 689 C CA . ALA A 1 100 ? -11.82500 -15.47100 -6.09300 1.000 37.85454 1060 ALA A CA 1
ATOM 690 C C . ALA A 1 100 ? -13.13700 -16.18100 -5.79800 1.000 33.20135 1060 ALA A C 1
ATOM 691 O O . ALA A 1 100 ? -14.04900 -15.59400 -5.20400 1.000 39.12838 1060 ALA A O 1
ATOM 693 N N . LEU A 1 101 ? -13.25800 -17.44700 -6.20500 1.000 39.47579 1061 LEU A N 1
ATOM 694 C CA . LEU A 1 101 ? -14.49100 -18.18200 -5.93000 1.000 42.67880 1061 LEU A CA 1
ATOM 695 C C . LEU A 1 101 ? -14.57400 -18.61300 -4.47300 1.000 50.25866 1061 LEU A C 1
ATOM 696 O O . LEU A 1 101 ? -15.66900 -18.70000 -3.90300 1.000 47.68466 1061 LEU A O 1
ATOM 701 N N . GLU A 1 102 ? -13.43600 -18.89300 -3.85800 1.000 48.51371 1062 GLU A N 1
ATOM 702 C CA . GLU A 1 102 ? -13.45800 -19.27400 -2.45600 1.000 44.77379 1062 GLU A CA 1
ATOM 703 C C . GLU A 1 102 ? -13.67300 -18.05800 -1.56400 1.000 42.83145 1062 GLU A C 1
ATOM 704 O O . GLU A 1 102 ? -14.38500 -18.14000 -0.55600 1.000 52.04835 1062 GLU A O 1
ATOM 710 N N . TYR A 1 103 ? -13.10100 -16.91400 -1.92900 1.000 43.10254 1063 TYR A N 1
ATOM 711 C CA . TYR A 1 103 ? -13.20200 -15.76600 -1.03900 1.000 41.24442 1063 TYR A CA 1
ATOM 712 C C . TYR A 1 103 ? -14.52300 -15.03400 -1.20600 1.000 56.06198 1063 TYR A C 1
ATOM 713 O O . TYR A 1 103 ? -15.17900 -14.69500 -0.21700 1.000 54.31178 1063 TYR A O 1
ATOM 722 N N . ASN A 1 104 ? -14.90600 -14.72700 -2.43900 1.000 49.60068 1064 ASN A N 1
ATOM 723 C CA . ASN A 1 104 ? -16.00400 -13.79600 -2.64100 1.000 49.95599 1064 ASN A CA 1
ATOM 724 C C . ASN A 1 104 ? -17.33400 -14.49200 -2.45000 1.000 52.24574 1064 ASN A C 1
ATOM 725 O O . ASN A 1 104 ? -17.61300 -15.47500 -3.14700 1.000 49.35592 1064 ASN A O 1
ATOM 730 N N . PRO A 1 105 ? -18.17400 -14.02600 -1.53300 1.000 51.05875 1065 PRO A N 1
ATOM 731 C CA . PRO A 1 105 ? -19.52000 -14.58800 -1.41500 1.000 75.58011 1065 PRO A CA 1
ATOM 732 C C . PRO A 1 105 ? -20.33400 -14.29500 -2.66200 1.000 60.47830 1065 PRO A C 1
ATOM 733 O O . PRO A 1 105 ? -19.87400 -13.58600 -3.56400 1.000 58.91233 1065 PRO A O 1
ATOM 737 N N . ASP A 1 106 ? -21.53600 -14.85200 -2.72600 1.000 76.64340 1066 ASP A N 1
ATOM 738 C CA . ASP A 1 106 ? -22.38600 -14.70600 -3.89700 1.000 78.86472 1066 ASP A CA 1
ATOM 739 C C . ASP A 1 106 ? -23.66500 -13.95700 -3.53600 1.000 92.94272 1066 ASP A C 1
ATOM 740 O O . ASP A 1 106 ? -24.77100 -14.46400 -3.75000 1.000 108.63408 1066 ASP A O 1
ATOM 745 N N . ARG A 1 107 ? -23.53000 -12.75000 -2.98600 1.000 105.79163 1067 ARG A N 1
ATOM 746 C CA . ARG A 1 107 ? -24.70100 -11.96000 -2.62400 1.000 103.97562 1067 ARG A CA 1
ATOM 747 C C . ARG A 1 107 ? -24.90200 -10.78400 -3.57300 1.000 100.98053 1067 ARG A C 1
ATOM 748 O O . ARG A 1 107 ? -25.79200 -10.80900 -4.43000 1.000 103.48346 1067 ARG A O 1
ATOM 756 N N . ASP A 1 108 ? -24.06200 -9.75700 -3.42300 1.000 92.70848 1068 ASP A N 1
ATOM 757 C CA . ASP A 1 108 ? -24.19300 -8.51400 -4.16700 1.000 82.57306 1068 ASP A CA 1
ATOM 758 C C . ASP A 1 108 ? -24.00600 -8.73600 -5.66600 1.000 71.04010 1068 ASP A C 1
ATOM 759 O O . ASP A 1 108 ? -23.48400 -9.76600 -6.09700 1.000 65.07359 1068 ASP A O 1
ATOM 764 N N . PRO A 1 109 ? -24.43400 -7.77200 -6.48300 1.000 64.04715 1069 PRO A N 1
ATOM 765 C CA . PRO A 1 109 ? -24.02400 -7.79400 -7.89200 1.000 59.25184 1069 PRO A CA 1
ATOM 766 C C . PRO A 1 109 ? -22.52000 -7.66800 -8.06100 1.000 55.31979 1069 PRO A C 1
ATOM 767 O O . PRO A 1 109 ? -21.94000 -8.36500 -8.89900 1.000 57.13053 1069 PRO A O 1
ATOM 771 N N . GLY A 1 110 ? -21.86000 -6.82300 -7.26400 1.000 55.05134 1070 GLY A N 1
ATOM 772 C CA . GLY A 1 110 ? -20.40700 -6.73700 -7.34300 1.000 51.65356 1070 GLY A CA 1
ATOM 773 C C . GLY A 1 110 ? -19.72800 -8.05300 -7.02000 1.000 50.65607 1070 GLY A C 1
ATOM 774 O O . GLY A 1 110 ? -18.68300 -8.38600 -7.59000 1.000 51.01928 1070 GLY A O 1
ATOM 775 N N . ASP A 1 111 ? -20.31700 -8.82600 -6.11200 1.000 51.05875 1071 ASP A N 1
ATOM 776 C CA . ASP A 1 111 ? -19.75700 -10.13400 -5.78800 1.000 58.09907 1071 ASP A CA 1
ATOM 777 C C . ASP A 1 111 ? -19.91600 -11.09300 -6.96200 1.000 52.80370 1071 ASP A C 1
ATOM 778 O O . ASP A 1 111 ? -18.98200 -11.81600 -7.31900 1.000 58.01222 1071 ASP A O 1
ATOM 783 N N . ARG A 1 112 ? -21.10300 -11.11600 -7.57300 1.000 56.72259 1072 ARG A N 1
ATOM 784 C CA . ARG A 1 112 ? -21.32300 -11.96300 -8.73900 1.000 57.34109 1072 ARG A CA 1
ATOM 785 C C . ARG A 1 112 ? -20.39000 -11.57000 -9.87300 1.000 49.95862 1072 ARG A C 1
ATOM 786 O O . ARG A 1 112 ? -19.82100 -12.43200 -10.55200 1.000 51.15087 1072 ARG A O 1
ATOM 794 N N . LEU A 1 113 ? -20.25700 -10.26600 -10.10900 1.000 55.71194 1073 LEU A N 1
ATOM 795 C CA . LEU A 1 113 ? -19.41600 -9.76600 -11.18700 1.000 46.99774 1073 LEU A CA 1
ATOM 796 C C . LEU A 1 113 ? -17.98600 -10.27100 -11.04900 1.000 48.50055 1073 LEU A C 1
ATOM 797 O O . LEU A 1 113 ? -17.38900 -10.76100 -12.01900 1.000 48.70321 1073 LEU A O 1
ATOM 802 N N . ILE A 1 114 ? -17.41500 -10.19000 -9.84300 1.000 53.69854 1074 ILE A N 1
ATOM 803 C CA . ILE A 1 114 ? -16.01400 -10.58900 -9.72900 1.000 46.53189 1074 ILE A CA 1
ATOM 804 C C . ILE A 1 114 ? -15.88400 -12.10500 -9.83800 1.000 45.79496 1074 ILE A C 1
ATOM 805 O O . ILE A 1 114 ? -14.90600 -12.61200 -10.39800 1.000 43.16833 1074 ILE A O 1
ATOM 810 N N . ARG A 1 115 ? -16.88100 -12.85200 -9.36200 1.000 45.69232 1075 ARG A N 1
ATOM 811 C CA . ARG A 1 115 ? -16.84300 -14.30600 -9.52400 1.000 48.93218 1075 ARG A CA 1
ATOM 812 C C . ARG A 1 115 ? -16.95800 -14.71200 -10.99400 1.000 48.07682 1075 ARG A C 1
ATOM 813 O O . ARG A 1 115 ? -16.24300 -15.60600 -11.45200 1.000 44.93433 1075 ARG A O 1
ATOM 821 N N . HIS A 1 116 ? -17.86300 -14.09100 -11.75200 1.000 40.85227 1076 HIS A N 1
ATOM 822 C CA A HIS A 1 116 ? -17.95200 -14.40100 -13.18000 0.690 43.38678 1076 HIS A CA 1
ATOM 823 C CA B HIS A 1 116 ? -17.94200 -14.42500 -13.16800 0.310 43.50522 1076 HIS A CA 1
ATOM 824 C C . HIS A 1 116 ? -16.66400 -14.01600 -13.89600 1.000 43.74209 1076 HIS A C 1
ATOM 825 O O . HIS A 1 116 ? -16.17200 -14.75400 -14.76000 1.000 42.92883 1076 HIS A O 1
ATOM 838 N N . ARG A 1 117 ? -16.09500 -12.86600 -13.53700 1.000 40.19429 1077 ARG A N 1
ATOM 839 C CA . ARG A 1 117 ? -14.83500 -12.44600 -14.13400 1.000 42.92883 1077 ARG A CA 1
ATOM 840 C C . ARG A 1 117 ? -13.73100 -13.46100 -13.86300 1.000 46.10816 1077 ARG A C 1
ATOM 841 O O . ARG A 1 117 ? -12.90400 -13.74500 -14.73900 1.000 40.80226 1077 ARG A O 1
ATOM 849 N N . ALA A 1 118 ? -13.70100 -14.02400 -12.65200 1.000 43.72893 1078 ALA A N 1
ATOM 850 C CA . ALA A 1 118 ? -12.68700 -15.02700 -12.33800 1.000 39.59422 1078 ALA A CA 1
ATOM 851 C C . ALA A 1 118 ? -12.81100 -16.24400 -13.24300 1.000 38.91519 1078 ALA A C 1
ATOM 852 O O . ALA A 1 118 ? -11.80300 -16.77200 -13.73100 1.000 42.25243 1078 ALA A O 1
ATOM 854 N N . CYS A 1 119 ? -14.03900 -16.70700 -13.47600 1.000 48.50582 1079 CYS A N 1
ATOM 855 C CA . CYS A 1 119 ? -14.24700 -17.80600 -14.41200 1.000 49.77176 1079 CYS A CA 1
ATOM 856 C C . CYS A 1 119 ? -13.85200 -17.40700 -15.82200 1.000 46.60559 1079 CYS A C 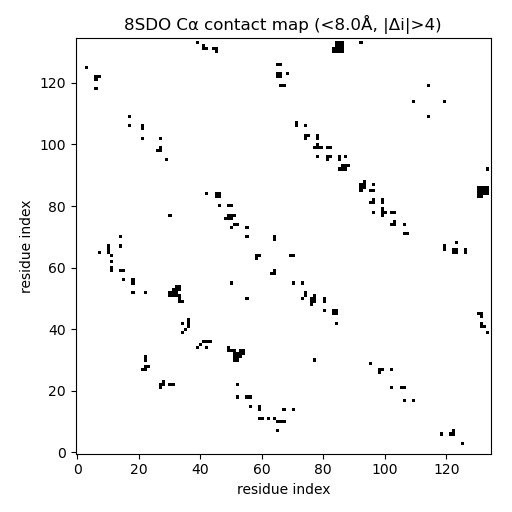1
ATOM 857 O O . CYS A 1 119 ? -13.20000 -18.18400 -16.53000 1.000 45.77128 1079 CYS A O 1
ATOM 860 N N . ALA A 1 120 ? -14.23800 -16.20200 -16.24200 1.000 42.89988 1080 ALA A N 1
ATOM 861 C CA . ALA A 1 120 ? -13.89900 -15.73400 -17.57800 1.000 44.91328 1080 ALA A CA 1
ATOM 862 C C . ALA A 1 120 ? -12.39600 -15.60700 -17.74800 1.000 47.13986 1080 ALA A C 1
ATOM 863 O O . ALA A 1 120 ? -11.87300 -15.86900 -18.83400 1.000 48.00312 1080 ALA A O 1
ATOM 865 N N . LEU A 1 121 ? -11.68100 -15.24300 -16.68400 1.000 38.27038 1081 LEU A N 1
ATOM 866 C CA . LEU A 1 121 ? -10.22600 -15.20200 -16.76200 1.000 36.93601 1081 LEU A CA 1
ATOM 867 C C . LEU A 1 121 ? -9.67400 -16.58800 -17.04600 1.000 46.35556 1081 LEU A C 1
ATOM 868 O O . LEU A 1 121 ? -8.86800 -16.77800 -17.96700 1.000 40.04691 1081 LEU A O 1
ATOM 873 N N . ARG A 1 122 ? -10.11200 -17.57500 -16.26500 1.000 48.14788 1082 ARG A N 1
ATOM 874 C CA . ARG A 1 122 ? -9.67400 -18.94700 -16.47500 1.000 50.14549 1082 ARG A CA 1
ATOM 875 C C . ARG A 1 122 ? -10.06300 -19.44400 -17.86400 1.000 47.21356 1082 ARG A C 1
ATOM 876 O O . ARG A 1 122 ? -9.25400 -20.06400 -18.56100 1.000 49.08746 1082 ARG A O 1
ATOM 884 N N . ASP A 1 123 ? -11.30900 -19.18800 -18.28100 1.000 48.80585 1083 ASP A N 1
ATOM 885 C CA . ASP A 1 123 ? -11.76700 -19.67100 -19.58200 1.000 45.32649 1083 ASP A CA 1
ATOM 886 C C . ASP A 1 123 ? -10.97900 -19.04200 -20.72100 1.000 51.38248 1083 ASP A C 1
ATOM 887 O O . ASP A 1 123 ? -10.72500 -19.69500 -21.74200 1.000 47.58465 1083 ASP A O 1
ATOM 892 N N . THR A 1 124 ? -10.61800 -17.76200 -20.58200 1.000 47.67677 1084 THR A N 1
ATOM 893 C CA . THR A 1 124 ? -9.92300 -17.06800 -21.66300 1.000 48.30579 1084 THR A CA 1
ATOM 894 C C . THR A 1 124 ? -8.48400 -17.54600 -21.77800 1.000 47.11881 1084 THR A C 1
ATOM 895 O O . THR A 1 124 ? -7.97300 -17.73700 -22.88800 1.000 47.82416 1084 THR A O 1
ATOM 899 N N . ALA A 1 125 ? -7.81300 -17.73000 -20.64100 1.000 40.64171 1085 ALA A N 1
ATOM 900 C CA . ALA A 1 125 ? -6.46400 -18.28200 -20.65000 1.000 41.07861 1085 ALA A CA 1
ATOM 901 C C . ALA A 1 125 ? -6.44600 -19.66600 -21.28200 1.000 41.61025 1085 ALA A C 1
ATOM 902 O O . ALA A 1 125 ? -5.58700 -19.97400 -22.11600 1.000 44.01054 1085 ALA A O 1
ATOM 904 N N . TYR A 1 126 ? -7.38400 -20.52200 -20.88200 1.000 40.48643 1086 TYR A N 1
ATOM 905 C CA . TYR A 1 126 ? -7.44800 -21.86100 -21.44700 1.000 48.57425 1086 TYR A CA 1
ATOM 906 C C . TYR A 1 126 ? -7.76900 -21.81900 -22.93600 1.000 51.95360 1086 TYR A C 1
ATOM 907 O O . TYR A 1 126 ? -7.16400 -22.56000 -23.71700 1.000 48.84796 1086 TYR A O 1
ATOM 916 N N . ALA A 1 127 ? -8.70900 -20.95700 -23.35400 1.000 46.09500 1087 ALA A N 1
ATOM 917 C CA . ALA A 1 127 ? -9.021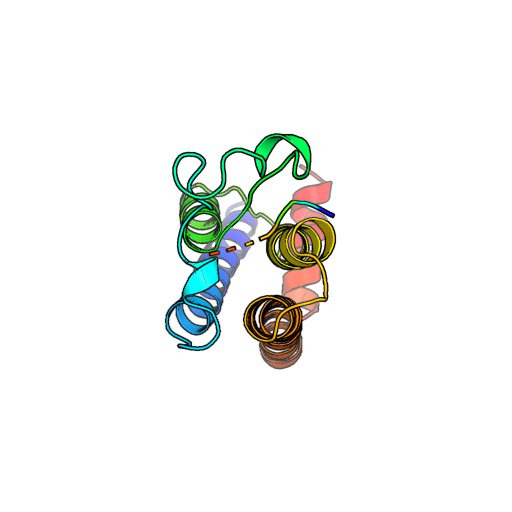00 -20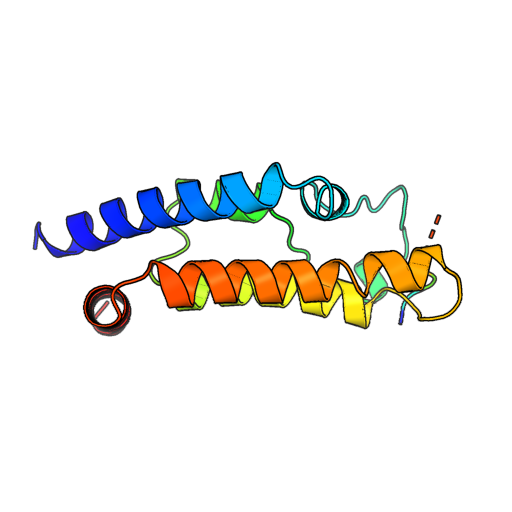.86500 -24.78200 1.000 48.48739 1087 ALA A CA 1
ATOM 918 C C . ALA A 1 127 ? -7.81000 -20.41000 -25.58000 1.000 49.13484 1087 ALA A C 1
ATOM 919 O O . ALA A 1 127 ? -7.51100 -20.96600 -26.64500 1.000 53.95384 1087 ALA A O 1
ATOM 921 N N . ILE A 1 128 ? -7.09500 -19.39800 -25.08500 1.000 50.56659 1088 ILE A N 1
ATOM 922 C CA . ILE A 1 128 ? -5.89800 -18.93300 -25.77900 1.000 53.30113 1088 ILE A CA 1
ATOM 923 C C . ILE A 1 128 ? -4.88700 -20.06300 -25.89700 1.000 57.12790 1088 ILE A C 1
ATOM 924 O O . ILE A 1 128 ? -4.27000 -20.27000 -26.95200 1.000 52.20889 1088 ILE A O 1
ATOM 929 N N . ILE A 1 129 ? -4.69900 -20.80700 -24.80900 1.000 50.19286 1089 ILE A N 1
ATOM 930 C CA . ILE A 1 129 ? -3.68000 -21.84300 -24.80400 1.000 51.42722 1089 ILE A CA 1
ATOM 931 C C . ILE A 1 129 ? -4.10400 -23.01200 -25.68400 1.000 52.61683 1089 ILE A C 1
ATOM 932 O O . ILE A 1 129 ? -3.30600 -23.51700 -26.48000 1.000 53.54853 1089 ILE A O 1
ATOM 937 N N . LYS A 1 130 ? -5.37300 -23.43000 -25.59400 1.000 52.56157 1090 LYS A N 1
ATOM 938 C CA . LYS A 1 130 ? -5.87700 -24.45500 -26.50100 1.000 52.61683 1090 LYS A CA 1
ATOM 939 C C . LYS A 1 130 ? -5.67700 -24.05700 -27.95400 1.000 58.34910 1090 LYS A C 1
ATOM 940 O O . LYS A 1 130 ? -5.35900 -24.90200 -28.79700 1.000 58.12276 1090 LYS A O 1
ATOM 946 N N . GLU A 1 131 ? -5.85900 -22.77400 -28.27100 1.000 62.26010 1091 GLU A N 1
ATOM 947 C CA . GLU A 1 131 ? -5.80100 -22.35000 -29.66500 1.000 62.53381 1091 GLU A CA 1
ATOM 948 C C . GLU A 1 131 ? -4.36900 -22.11900 -30.14300 1.000 63.71817 1091 GLU A C 1
ATOM 949 O O . GLU A 1 131 ? -4.07100 -22.36200 -31.31400 1.000 71.07168 1091 GLU A O 1
ATOM 955 N N . GLU A 1 132 ? -3.46200 -21.67600 -29.27100 1.000 56.89630 1092 GLU A N 1
ATOM 956 C CA . GLU A 1 132 ? -2.15500 -21.23200 -29.73500 1.000 58.21751 1092 GLU A CA 1
ATOM 957 C C . GLU A 1 132 ? -0.99500 -22.14600 -29.36700 1.000 56.14357 1092 GLU A C 1
ATOM 958 O O . GLU A 1 132 ? 0.05500 -22.06000 -30.01200 1.000 55.81459 1092 GLU A O 1
ATOM 964 N N . LEU A 1 133 ? -1.16000 -23.03700 -28.39300 1.000 55.09345 1093 LEU A N 1
ATOM 965 C CA . LEU A 1 133 ? -0.04700 -23.81700 -27.86600 1.000 61.31788 1093 LEU A CA 1
ATOM 966 C C . LEU A 1 133 ? 0.07100 -25.15300 -28.59500 1.000 56.48572 1093 LEU A C 1
ATOM 967 O O . LEU A 1 133 ? -0.88600 -25.93200 -28.65300 1.000 60.22564 1093 LEU A O 1
ATOM 972 N N . ASP A 1 134 ? 1.24800 -25.41700 -29.14500 1.000 62.86543 1094 ASP A N 1
ATOM 973 C CA . ASP A 1 134 ? 1.54400 -26.72200 -29.71800 1.000 54.03806 1094 ASP A CA 1
ATOM 974 C C . ASP A 1 134 ? 1.62800 -27.77600 -28.61500 1.000 60.33618 1094 ASP A C 1
ATOM 975 O O . ASP A 1 134 ? 2.41300 -27.63800 -27.67100 1.000 54.93817 1094 ASP A O 1
ATOM 980 N N . GLU A 1 135 ? 0.83700 -28.84300 -28.74000 1.000 56.65153 1095 GLU A N 1
ATOM 981 C CA . GLU A 1 135 ? 0.78900 -29.84600 -27.67900 1.000 66.57377 1095 GLU A CA 1
ATOM 982 C C . GLU A 1 135 ? 2.11800 -30.58800 -27.53500 1.000 60.19932 1095 GLU A C 1
ATOM 983 O O . GLU A 1 135 ? 2.50000 -30.96600 -26.42100 1.000 59.73085 1095 GLU A O 1
ATOM 989 N N . ASP A 1 136 ? 2.83500 -30.81400 -28.64300 1.000 57.72797 1096 ASP A N 1
ATOM 990 C CA . ASP A 1 136 ? 4.13000 -31.48800 -28.55200 1.000 56.15410 1096 ASP A CA 1
ATOM 991 C C . ASP A 1 136 ? 5.20600 -30.57200 -27.98600 1.000 56.87787 1096 ASP A C 1
ATOM 992 O O . ASP A 1 136 ? 6.18500 -31.05300 -27.40100 1.000 63.69448 1096 ASP A O 1
ATOM 997 N N . PHE A 1 137 ? 5.06100 -29.26400 -28.17400 1.000 53.35903 1097 PHE A N 1
ATOM 998 C CA . PHE A 1 137 ? 5.94700 -28.33200 -27.49400 1.000 51.29826 1097 PHE A CA 1
ATOM 999 C C . PHE A 1 137 ? 5.68900 -28.34300 -25.99400 1.000 49.38487 1097 PHE A C 1
ATOM 1000 O O . PHE A 1 137 ? 6.63300 -28.35400 -25.20000 1.000 46.93984 1097 PHE A O 1
ATOM 1008 N N . GLU A 1 138 ? 4.41800 -28.34400 -25.58600 1.000 53.86172 1098 GLU A N 1
ATOM 1009 C CA . GLU A 1 138 ? 4.10800 -28.43300 -24.16200 1.000 50.42447 1098 GLU A CA 1
ATOM 1010 C C . GLU A 1 138 ? 4.57800 -29.76500 -23.58300 1.000 59.29132 1098 GLU A C 1
ATOM 1011 O O . GLU A 1 138 ? 5.15300 -29.81300 -22.48700 1.000 53.22480 1098 GLU A O 1
ATOM 1017 N N . GLN A 1 139 ? 4.34300 -30.85800 -24.30800 1.000 47.13986 1099 GLN A N 1
ATOM 1018 C CA . GLN A 1 139 ? 4.75100 -32.17300 -23.82400 1.000 57.39372 1099 GLN A CA 1
ATOM 1019 C C . GLN A 1 139 ? 6.26000 -32.24600 -23.63900 1.000 52.95109 1099 GLN A C 1
ATOM 1020 O O . GLN A 1 139 ? 6.74800 -32.82400 -22.66000 1.000 59.19657 1099 GLN A O 1
ATOM 1026 N N . LEU A 1 140 ? 7.01400 -31.66400 -24.57200 1.000 50.70871 1100 LEU A N 1
ATOM 1027 C CA . LEU A 1 140 ? 8.45700 -31.55800 -24.40500 1.000 52.93003 1100 LEU A CA 1
ATOM 1028 C C . LEU A 1 140 ? 8.81200 -30.77000 -23.14400 1.000 47.35041 1100 LEU A C 1
ATOM 1029 O O . LEU A 1 140 ? 9.68000 -31.18100 -22.36800 1.000 51.86148 1100 LEU A O 1
ATOM 1034 N N . ALA A 1 141 ? 8.14500 -29.64000 -22.91400 1.000 50.61660 1101 ALA A N 1
ATOM 1035 C CA . ALA A 1 141 ? 8.43400 -28.85900 -21.71200 1.000 41.54709 1101 ALA A CA 1
ATOM 1036 C C . ALA A 1 141 ? 8.23000 -29.69900 -20.46100 1.000 50.68766 1101 ALA A C 1
ATOM 1037 O O . ALA A 1 141 ? 9.10700 -29.76600 -19.59200 1.000 45.19226 1101 ALA A O 1
ATOM 1039 N N . GLU A 1 142 ? 7.07900 -30.36800 -20.37100 1.000 51.19035 1102 GLU A N 1
ATOM 1040 C CA . GLU A 1 142 ? 6.75100 -31.16500 -19.19400 1.000 57.18844 1102 GLU A CA 1
ATOM 1041 C C . GLU A 1 142 ? 7.77200 -32.26900 -18.96800 1.000 61.82847 1102 GLU A C 1
ATOM 1042 O O . GLU A 1 142 ? 8.12100 -32.57900 -17.82500 1.000 55.96724 1102 GLU A O 1
ATOM 1048 N N . GLU A 1 143 ? 8.26700 -32.87100 -20.04800 1.000 61.12838 1103 GLU A N 1
ATOM 1049 C CA . GLU A 1 143 ? 9.16000 -34.00600 -19.89800 1.000 64.08137 1103 GLU A CA 1
ATOM 1050 C C . GLU A 1 143 ? 10.59200 -33.56500 -19.62500 1.000 58.02011 1103 GLU A C 1
ATOM 1051 O O . GLU A 1 143 ? 11.33000 -34.28600 -18.95000 1.000 68.94248 1103 GLU A O 1
ATOM 1057 N N . ILE A 1 144 ? 10.98900 -32.37000 -20.07200 1.000 61.10469 1104 ILE A N 1
ATOM 1058 C CA . ILE A 1 144 ? 12.26200 -31.82400 -19.61000 1.000 59.29658 1104 ILE A CA 1
ATOM 1059 C C . ILE A 1 144 ? 12.18800 -31.51500 -18.11900 1.000 68.17660 1104 ILE A C 1
ATOM 1060 O O . ILE A 1 144 ? 13.12700 -31.79800 -17.36500 1.000 69.58992 1104 ILE A O 1
ATOM 1065 N N . GLN A 1 145 ? 11.06900 -30.94100 -17.67000 1.000 58.59387 1105 GLN A N 1
ATOM 1066 C CA . GLN A 1 145 ? 10.89800 -30.65600 -16.24900 1.000 66.65799 1105 GLN A CA 1
ATOM 1067 C C . GLN A 1 145 ? 10.97200 -31.93200 -15.42300 1.000 73.89044 1105 GLN A C 1
ATOM 1068 O O . GLN A 1 145 ? 11.49600 -31.92400 -14.30300 1.000 70.12420 1105 GLN A O 1
ATOM 1074 N N . GLU A 1 146 ? 10.45000 -33.03700 -15.96200 1.000 69.54255 1106 GLU A N 1
ATOM 1075 C CA . GLU A 1 146 ? 10.47200 -34.30700 -15.24400 1.000 76.42758 1106 GLU A CA 1
ATOM 1076 C C . GLU A 1 146 ? 11.90000 -34.74800 -14.97400 1.000 74.79318 1106 GLU A C 1
ATOM 1077 O O . GLU A 1 146 ? 12.31200 -34.89900 -13.81800 1.000 83.87058 1106 GLU A O 1
ATOM 1083 N N . SER A 1 147 ? 12.66600 -34.97000 -16.04500 1.000 63.28390 1107 SER A N 1
ATOM 1084 C CA . SER A 1 147 ? 14.01400 -35.50500 -15.90900 1.000 81.69927 1107 SER A CA 1
ATOM 1085 C C . SER A 1 147 ? 14.86600 -34.65400 -14.97600 1.000 93.81651 1107 SER A C 1
ATOM 1086 O O . SER A 1 147 ? 15.73200 -35.18400 -14.26800 1.000 95.76411 1107 SER A O 1
ATOM 1089 N N . ARG A 1 148 ? 14.61400 -33.34900 -14.93200 1.000 69.95049 1108 ARG A N 1
ATOM 1090 C CA . ARG A 1 148 ? 15.27200 -32.47300 -13.97000 1.000 81.94140 1108 ARG A CA 1
ATOM 1091 C C . ARG A 1 148 ? 14.65000 -32.60000 -12.57100 1.000 92.33475 1108 ARG A C 1
ATOM 1092 O O . ARG A 1 148 ? 13.42900 -32.58300 -12.38800 1.000 85.76028 1108 ARG A O 1
ATOM 1100 N N . CYS B 2 1 ? -16.70700 -18.79100 2.53300 1.000 73.01402 1 CYS B N 1
ATOM 1101 C CA . CYS B 2 1 ? -16.40300 -17.54800 1.83800 1.000 61.50211 1 CYS B CA 1
ATOM 1102 C C . CYS B 2 1 ? -15.98100 -16.45100 2.81600 1.000 65.84210 1 CYS B C 1
ATOM 1103 O O . CYS B 2 1 ? -16.15300 -16.58200 4.02600 1.000 64.76303 1 CYS B O 1
ATOM 1106 N N . GLY B 2 2 ? -15.38800 -15.38200 2.29100 1.000 61.35999 2 GLY B N 1
ATOM 1107 C CA . GLY B 2 2 ? -15.00000 -14.24700 3.09700 1.000 55.58298 2 GLY B CA 1
ATOM 1108 C C . GLY B 2 2 ? -16.13300 -13.24900 3.22500 1.000 67.94236 2 GLY B C 1
ATOM 1109 O O . GLY B 2 2 ? -17.27500 -13.50100 2.83600 1.000 61.92058 2 GLY B O 1
ATOM 1110 N N . ARG B 2 3 ? -15.80000 -12.08300 3.78400 1.000 59.35975 3 ARG B N 1
ATOM 1111 C CA . ARG B 2 3 ? -16.80500 -11.03800 3.94100 1.000 73.45618 3 ARG B CA 1
ATOM 1112 C C . ARG B 2 3 ? -17.21900 -10.46700 2.58800 1.000 69.32937 3 ARG B C 1
ATOM 1113 O O . ARG B 2 3 ? -18.41000 -10.24500 2.34000 1.000 65.00253 3 ARG B O 1
ATOM 1121 N N . GLY B 2 4 ? -16.25800 -10.25000 1.69700 1.000 72.04022 4 GLY B N 1
ATOM 1122 C CA . GLY B 2 4 ? -16.52700 -9.64800 0.40300 1.000 66.25794 4 GLY B CA 1
ATOM 1123 C C . GLY B 2 4 ? -15.87400 -8.28100 0.30400 1.000 71.68754 4 GLY B C 1
ATOM 1124 O O . GLY B 2 4 ? -15.66700 -7.61400 1.32000 1.000 72.70082 4 GLY B O 1
ATOM 1137 N N . GLY B 2 6 ? -15.39400 -4.23100 -1.26800 1.000 93.13485 6 GLY B N 1
ATOM 1138 C CA . GLY B 2 6 ? -16.25900 -3.06500 -1.25000 1.000 113.86628 6 GLY B CA 1
ATOM 1139 C C . GLY B 2 6 ? -16.94300 -2.87200 0.09300 1.000 131.18678 6 GLY B C 1
ATOM 1140 O O . GLY B 2 6 ? -17.95200 -2.16900 0.19100 1.000 145.75958 6 GLY B O 1
#

B-factor: mean 56.85, std 20.22, range [28.15, 150.24]

Nearest PDB structures (foldseek):
  8sdo-assembly1_A  TM=1.008E+00  e=6.669E-20  Homo sapiens
  5qxu-assembly1_A  TM=9.855E-01  e=1.395E-18  Homo sapiens
  5a5n-assembly1_A  TM=9.830E-01  e=1.740E-18  Homo sapiens
  5r4z-assembly1_A  TM=9.867E-01  e=2.171E-18  Homo sapiens
  8uhl-assembly1_A  TM=9.933E-01  e=1.949E-15  Homo sapiens

Sequence (135 aa):
EEEQEEDTFRELRIFLRNVTHRLAIDKRFRVFTKPVDPDEVPDYVTVIKQPMDLSSVISKIDLHKYLTVKDYLRDIDLICSNALEYNPDRDPGDRLIRHHRACALRDTAYAIIKEELDEDFEQLAEEIQESRCGRGG

GO terms:
  GO:0005654 nucleoplasm (C, TAS)
  GO:0005515 protein binding (F, IPI)
  GO:0005654 nucleoplasm (C, IDA)
  GO:0005634 nucleus (C, IDA)
  GO:0016887 ATP hydrolysis activity (F, IDA)
  GO:0045893 positive regulation of DNA-templated transcription (P, IDA)
  GO:0070062 extracellular exosome (C, HDA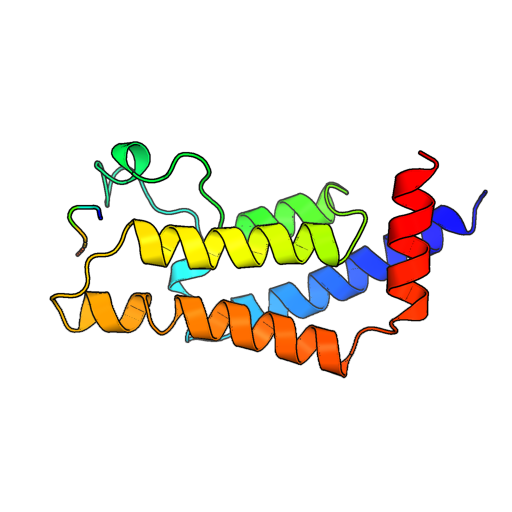)

Foldseek 3Di:
DVVLVVLLVVVLVVQLVLLVVLCPPPLQVVQADWDDCVVVVCLVVFQVDTAGSVVLNVCSVVSVDLAVVVSLVRLVSNLVSLVRPQDDDDPVSVSNNVSSVVSSVSSVVCCVVPPDPVSRVSSVVVVVVD/DDPDD

Secondary structure (DSSP, 8-state):
-HHHHHHHHHHHHHHHHHHHHHHHSGGGGGGSS---TTT-TTGGGT-SS---HHHHHHHHHTT--SSHHHHHHHHHHHHHHHHHHS-S-SHHHHHHHHHHHHHHHHHHHHHHHH--HHHHHHHHHHHHH-/-----

Organism: Homo sapiens (NCBI:txid9606)

Radius of gyration: 16.08 Å; Cα contacts (8 Å, |Δi|>4): 145; chains: 2; bounding box: 46×32×36 Å

InterPro domains:
  IPR001487 Bromodomain [PF00439] (1004-1066)
  IPR001487 Bromodomain [PR00503] (1004-1017)
  IPR001487 Bromodomain [PR00503] (1018-1034)
  IPR001487 Bromodomain [PR00503] (1034-1052)
  IPR001487 Bromodomain [PR00503] (1052-1071)
  IPR001487 Bromodomain [PS50014] (1009-1064)
  IPR001487 Bromodomain [SM00297] (982-1094)
  IPR003593 AAA+ ATPase domain [SM00382] (459-600)
  IPR003959 ATPase, AAA-type, core [PF00004] (463-597)
  IPR003960 ATPase, AAA-type, conserved site [PS00674] (568-586)
  IPR027417 P-loop containing nucleoside triphosphate hydrolase [G3DSA:3.40.50.300] (422-691)
  IPR027417 P-loop containing nucleoside triphosphate hydrolase [G3DSA:3.40.50.300] (765-938)
  IPR027417 P-loop containing nucleoside triphosphate hydrolase [SSF52540] (423-688)
  IPR027417 P-loop containing nucleoside triphosphate hydrolase [SSF52540] (790-1025)
  IPR036427 Bromodomain-like superfamily [G3DSA:1.20.920.10] (979-1108)
  IPR036427 Bromodomain-like superfamily [SSF47370] (964-1097)
  IPR041569 AAA ATPase, AAA+ lid domain [PF17862] (623-660)
  IPR045199 ATPase family AAA domain-containing protein ATAD2-like [PTHR23069] (53-1386)